Protein AF-A0AA45R782-F1 (afdb_monomer)

Organism: NCBI:txid103721

Sequence (96 aa):
MAKYTPGMTVMFKHQKHVVLRTNLKADGKDALMITPLHKDKPSGDASYIRANTSWDYRWFQLGHGTVVETATVSNTGVFPFSLNGETLKTLLKALN

Nearest PDB structures (foldseek):
  7bye-assembly2_F  TM=7.579E-01  e=7.117E-02  Klebsiella pneumoniae subsp. pneumoniae MGH 78578
  7bye-assembly1_C  TM=7.410E-01  e=1.890E-01  Klebsiella pneumoniae subsp. pneumoniae MGH 78578
  5xe3-assembly1_A  TM=6.718E-01  e=3.433E-01  Mycobacterium tuberculosis H37Rv
  4mzm-assembly1_B  TM=6.017E-01  e=6.237E-01  Staphylococcus aureus subsp. aureus N315
  1yby-assembly1_A  TM=3.200E-01  e=1.749E+00  Acetivibrio thermocellus

Structure (mmCIF, N/CA/C/O backbone):
data_AF-A0AA45R782-F1
#
_entry.id   AF-A0AA45R782-F1
#
loop_
_atom_site.group_PDB
_atom_site.id
_atom_site.type_symbol
_atom_site.label_atom_id
_atom_site.label_alt_id
_atom_site.label_comp_id
_atom_site.label_asym_id
_atom_site.label_entity_id
_atom_site.label_seq_id
_atom_site.pdbx_PDB_ins_code
_atom_site.Cartn_x
_atom_site.Cartn_y
_atom_site.Cartn_z
_atom_site.occupancy
_atom_site.B_iso_or_equiv
_atom_site.auth_seq_id
_atom_site.auth_comp_id
_atom_site.auth_asym_id
_atom_site.auth_atom_id
_atom_site.pdbx_PDB_model_num
ATOM 1 N N . MET A 1 1 ? -4.504 15.636 14.639 1.00 47.78 1 MET A N 1
ATOM 2 C CA . MET A 1 1 ? -3.540 15.344 13.551 1.00 47.78 1 MET A CA 1
ATOM 3 C C . MET A 1 1 ? -3.878 13.982 12.966 1.00 47.78 1 MET A C 1
ATOM 5 O O . MET A 1 1 ? -4.077 13.057 13.744 1.00 47.78 1 MET A O 1
ATOM 9 N N . ALA A 1 2 ? -3.998 13.852 11.642 1.00 60.91 2 ALA A N 1
ATOM 10 C CA . ALA A 1 2 ? -4.216 12.545 11.021 1.00 60.91 2 ALA A CA 1
ATOM 11 C C . ALA A 1 2 ? -2.959 11.679 11.209 1.00 60.91 2 ALA A C 1
ATOM 13 O O . ALA A 1 2 ? -1.860 12.113 10.873 1.00 60.91 2 ALA A O 1
ATOM 14 N N . LYS A 1 3 ? -3.120 10.473 11.768 1.00 77.56 3 LYS A N 1
ATOM 15 C CA . LYS A 1 3 ? -2.011 9.546 12.065 1.00 77.56 3 LYS A CA 1
ATOM 16 C C . LYS A 1 3 ? -1.282 9.065 10.799 1.00 77.56 3 LYS A C 1
ATOM 18 O O . LYS A 1 3 ? -0.119 8.686 10.877 1.00 77.56 3 LYS A O 1
ATOM 23 N N . TYR A 1 4 ? -1.962 9.095 9.654 1.00 86.81 4 TYR A N 1
ATOM 24 C CA . TYR A 1 4 ? -1.448 8.666 8.357 1.00 86.81 4 TYR A CA 1
ATOM 25 C C . TYR A 1 4 ? -1.842 9.669 7.274 1.00 86.81 4 TYR A C 1
ATOM 27 O O . TYR A 1 4 ? -2.914 10.276 7.343 1.00 86.81 4 TYR A O 1
ATOM 35 N N . THR A 1 5 ? -0.996 9.805 6.257 1.00 88.19 5 THR A N 1
ATOM 36 C CA . THR A 1 5 ? -1.227 10.651 5.082 1.00 88.19 5 THR A CA 1
ATOM 37 C C . THR A 1 5 ? -1.054 9.837 3.797 1.00 88.19 5 THR A C 1
ATOM 39 O O . THR A 1 5 ? -0.260 8.894 3.773 1.00 88.19 5 THR A O 1
ATOM 42 N N . PRO A 1 6 ? -1.776 10.164 2.710 1.00 89.31 6 PRO A N 1
ATOM 43 C CA . PRO A 1 6 ? -1.520 9.563 1.406 1.00 89.31 6 PRO A CA 1
ATOM 44 C C . PRO A 1 6 ? -0.056 9.719 0.976 1.00 89.31 6 PRO A C 1
ATOM 46 O O . PRO A 1 6 ? 0.565 10.754 1.210 1.00 89.31 6 PRO A O 1
ATOM 49 N N . GLY A 1 7 ? 0.494 8.682 0.350 1.00 86.31 7 GLY A N 1
ATOM 50 C CA . GLY A 1 7 ? 1.901 8.586 -0.033 1.00 86.31 7 GLY A CA 1
ATOM 51 C C . GLY A 1 7 ? 2.813 8.035 1.063 1.00 86.31 7 GLY A C 1
ATOM 52 O O . GLY A 1 7 ? 3.915 7.599 0.737 1.00 86.31 7 GLY A O 1
ATOM 53 N N . MET A 1 8 ? 2.367 7.994 2.323 1.00 87.56 8 MET A N 1
ATOM 54 C CA . MET A 1 8 ? 3.133 7.435 3.438 1.00 87.56 8 MET A CA 1
ATOM 55 C C . MET A 1 8 ? 3.237 5.911 3.342 1.00 87.56 8 MET A C 1
ATOM 57 O O . MET A 1 8 ? 2.265 5.231 3.019 1.00 87.56 8 MET A O 1
ATOM 61 N N . THR A 1 9 ? 4.398 5.363 3.700 1.00 87.69 9 THR A N 1
ATOM 62 C CA . THR A 1 9 ? 4.578 3.913 3.834 1.00 87.69 9 THR A CA 1
ATOM 63 C C . THR A 1 9 ? 4.199 3.417 5.229 1.00 87.69 9 THR A C 1
ATOM 65 O O . THR A 1 9 ? 4.521 4.035 6.242 1.00 87.69 9 THR A O 1
ATOM 68 N N . VAL A 1 10 ? 3.536 2.267 5.271 1.00 89.31 10 VAL A N 1
ATOM 69 C CA . VAL A 1 10 ? 3.107 1.543 6.470 1.00 89.31 10 VAL A CA 1
ATOM 70 C C . VAL A 1 10 ? 3.490 0.069 6.355 1.00 89.31 10 VAL A C 1
ATOM 72 O O . VAL A 1 10 ? 3.808 -0.425 5.272 1.00 89.31 10 VAL A O 1
ATOM 75 N N . MET A 1 11 ? 3.472 -0.648 7.473 1.00 90.44 11 MET A N 1
ATOM 76 C CA . MET A 1 11 ? 3.622 -2.099 7.508 1.00 90.44 11 MET A CA 1
ATOM 77 C C . MET A 1 11 ? 2.249 -2.745 7.700 1.00 90.44 11 MET A C 1
ATOM 79 O O . MET A 1 11 ? 1.511 -2.379 8.615 1.00 90.44 11 MET A O 1
ATOM 83 N N . PHE A 1 12 ? 1.926 -3.724 6.859 1.00 92.19 12 PHE A N 1
ATOM 84 C CA . PHE A 1 12 ? 0.724 -4.550 6.965 1.00 92.19 12 PHE A CA 1
ATOM 85 C C . PHE A 1 12 ? 1.100 -5.999 6.653 1.00 92.19 12 PHE A C 1
ATOM 87 O O . PHE A 1 12 ? 1.743 -6.254 5.637 1.00 92.19 12 PHE A O 1
ATOM 94 N N . LYS A 1 13 ? 0.750 -6.941 7.541 1.00 91.94 13 LYS A N 1
ATOM 95 C CA . LYS A 1 13 ? 1.094 -8.374 7.410 1.00 91.94 13 LYS A CA 1
ATOM 96 C C . LYS A 1 13 ? 2.576 -8.625 7.066 1.00 91.94 13 LYS A C 1
ATOM 98 O O . LYS A 1 13 ? 2.889 -9.384 6.159 1.00 91.94 13 LYS A O 1
ATOM 103 N N . HIS A 1 14 ? 3.492 -7.958 7.774 1.00 88.00 14 HIS A N 1
ATOM 104 C CA . HIS A 1 14 ? 4.949 -8.032 7.548 1.00 88.00 14 HIS A CA 1
ATOM 105 C C . HIS A 1 14 ? 5.435 -7.571 6.159 1.00 88.00 14 HIS A C 1
ATOM 107 O O . HIS A 1 14 ? 6.598 -7.777 5.814 1.00 88.00 14 HIS A O 1
ATOM 113 N N . GLN A 1 15 ? 4.589 -6.890 5.383 1.00 88.06 15 GLN A N 1
ATOM 114 C CA . GLN A 1 15 ? 4.944 -6.309 4.094 1.00 88.06 15 GLN A CA 1
ATOM 115 C C . GLN A 1 15 ? 4.743 -4.789 4.097 1.00 88.06 15 GLN A C 1
ATOM 117 O O . GLN A 1 15 ? 3.765 -4.255 4.632 1.00 88.06 15 GLN A O 1
ATOM 122 N N . LYS A 1 16 ? 5.674 -4.070 3.461 1.00 88.31 16 LYS A N 1
ATOM 123 C CA . LYS A 1 16 ? 5.565 -2.620 3.269 1.00 88.31 16 LYS A CA 1
ATOM 124 C C . LYS A 1 16 ? 4.466 -2.304 2.259 1.00 88.31 16 LYS A C 1
ATOM 126 O O . LYS A 1 16 ? 4.407 -2.904 1.189 1.00 88.31 16 LYS A O 1
ATOM 131 N N . HIS A 1 17 ? 3.641 -1.331 2.600 1.00 90.44 17 HIS A N 1
ATOM 132 C CA . HIS A 1 17 ? 2.563 -0.822 1.769 1.00 90.44 17 HIS A CA 1
ATOM 133 C C . HIS A 1 17 ? 2.581 0.699 1.771 1.00 90.44 17 HIS A C 1
ATOM 135 O O . HIS A 1 17 ? 3.096 1.312 2.698 1.00 90.44 17 HIS A O 1
ATOM 141 N N . VAL A 1 18 ? 1.972 1.309 0.766 1.00 89.44 18 VAL A N 1
ATOM 142 C CA . VAL A 1 18 ? 1.751 2.752 0.704 1.00 89.44 18 VAL A CA 1
ATOM 143 C C . VAL A 1 18 ? 0.288 3.051 0.955 1.00 89.44 18 VAL A C 1
ATOM 145 O O . VAL A 1 18 ? -0.581 2.397 0.386 1.00 89.44 18 VAL A O 1
ATOM 148 N N . VAL A 1 19 ? 0.024 4.080 1.754 1.00 91.50 19 VAL A N 1
ATOM 149 C CA . VAL A 1 19 ? -1.306 4.652 1.94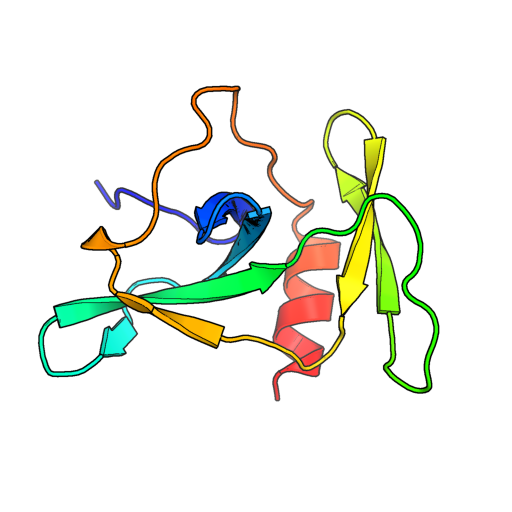6 1.00 91.50 19 VAL A CA 1
ATOM 150 C C . VAL A 1 19 ? -1.711 5.421 0.693 1.00 91.50 19 VAL A C 1
ATOM 152 O O . VAL A 1 19 ? -1.086 6.409 0.321 1.00 91.50 19 VAL A O 1
ATOM 155 N N . LEU A 1 20 ? -2.776 4.978 0.041 1.00 91.38 20 LEU A N 1
ATOM 156 C CA . LEU A 1 20 ? -3.369 5.629 -1.124 1.00 91.38 20 LEU A CA 1
ATOM 157 C C . LEU A 1 20 ? -4.451 6.624 -0.706 1.00 91.38 20 LEU A C 1
ATOM 159 O O . LEU A 1 20 ? -4.476 7.754 -1.187 1.00 91.38 20 LEU A O 1
ATOM 163 N N . ARG A 1 21 ? -5.338 6.216 0.208 1.00 92.38 21 ARG A N 1
ATOM 164 C CA . ARG A 1 21 ? -6.435 7.047 0.726 1.00 92.38 21 ARG A CA 1
ATOM 165 C C . ARG A 1 21 ? -6.552 6.883 2.238 1.00 92.38 21 ARG A C 1
ATOM 167 O O . ARG A 1 21 ? -6.310 5.803 2.776 1.00 92.38 21 ARG A O 1
ATOM 174 N N . THR A 1 22 ? -6.936 7.961 2.906 1.00 92.50 22 THR A N 1
ATOM 175 C CA . THR A 1 22 ? -7.208 8.027 4.349 1.00 92.50 22 THR A CA 1
ATOM 176 C C . THR A 1 22 ? -8.677 8.389 4.580 1.00 92.50 22 THR A C 1
ATOM 178 O O . THR A 1 22 ? -9.424 8.568 3.618 1.00 92.50 22 THR A O 1
ATOM 181 N N . ASN A 1 23 ? -9.091 8.515 5.847 1.00 90.81 23 ASN A N 1
ATOM 182 C CA . ASN A 1 23 ? -10.452 8.907 6.241 1.00 90.81 23 ASN A CA 1
ATOM 183 C C . ASN A 1 23 ? -11.543 7.977 5.683 1.00 90.81 23 ASN A C 1
ATOM 185 O O . ASN A 1 23 ? -12.670 8.407 5.445 1.00 90.81 23 ASN A O 1
ATOM 189 N N . LEU A 1 24 ? -11.207 6.706 5.460 1.00 93.31 24 LEU A N 1
ATOM 190 C CA . LEU A 1 24 ? -12.178 5.689 5.084 1.00 93.31 24 LEU A CA 1
ATOM 191 C C . LEU A 1 24 ? -12.782 5.061 6.339 1.00 93.31 24 LEU A C 1
ATOM 193 O O . LEU A 1 24 ? -12.235 5.176 7.440 1.00 93.31 24 LEU A O 1
ATOM 197 N N . LYS A 1 25 ? -13.894 4.353 6.151 1.00 93.25 25 LYS A N 1
ATOM 198 C CA . LYS A 1 25 ? -14.484 3.489 7.169 1.00 93.25 25 LYS A CA 1
ATOM 199 C C . LYS A 1 25 ? -14.585 2.062 6.643 1.00 93.25 25 LYS A C 1
ATOM 201 O O . LYS A 1 25 ? -14.994 1.866 5.502 1.00 93.25 25 LYS A O 1
ATOM 206 N N . ALA A 1 26 ? -14.226 1.095 7.477 1.00 89.81 26 ALA A N 1
ATOM 207 C CA . ALA A 1 26 ? -14.482 -0.328 7.268 1.00 89.81 26 ALA A CA 1
ATOM 208 C C . ALA A 1 26 ? -15.129 -0.857 8.549 1.00 89.81 26 ALA A C 1
ATOM 210 O O . ALA A 1 26 ? -14.585 -0.648 9.633 1.00 89.81 26 ALA A O 1
ATOM 211 N N . ASP A 1 27 ? -16.330 -1.427 8.437 1.00 89.56 27 ASP A N 1
ATOM 212 C CA . ASP A 1 27 ? -17.106 -1.950 9.571 1.00 89.56 27 ASP A CA 1
ATOM 213 C C . ASP A 1 27 ? -17.243 -0.952 10.741 1.00 89.56 27 ASP A C 1
ATOM 215 O O . ASP A 1 27 ? -17.069 -1.279 11.914 1.00 89.56 27 ASP A O 1
ATOM 219 N N . GLY A 1 28 ? -17.499 0.321 10.413 1.00 91.69 28 GLY A N 1
ATOM 220 C CA . GLY A 1 28 ? -17.647 1.416 11.384 1.00 91.69 28 GLY A CA 1
ATOM 221 C C . GLY A 1 28 ? -16.337 1.958 11.975 1.00 91.69 28 GLY A C 1
ATOM 222 O O . GLY A 1 28 ? -16.346 2.999 12.638 1.00 91.69 28 GLY A O 1
ATOM 223 N N . LYS A 1 29 ? -15.194 1.323 11.702 1.00 91.38 29 LYS A N 1
ATOM 224 C CA . LYS A 1 29 ? -13.874 1.721 12.213 1.00 91.38 29 LYS A CA 1
ATOM 225 C C . LYS A 1 29 ? -13.079 2.509 11.180 1.00 91.38 29 LYS A C 1
ATOM 227 O O . LYS A 1 29 ? -13.325 2.408 9.982 1.00 91.38 29 LYS A O 1
ATOM 232 N N . ASP A 1 30 ? -12.105 3.290 11.645 1.00 93.75 30 ASP A N 1
ATOM 233 C CA . ASP A 1 30 ? -11.197 4.031 10.766 1.00 93.75 30 ASP A CA 1
ATOM 234 C C . ASP A 1 30 ? -10.386 3.086 9.885 1.00 93.75 30 ASP A C 1
ATOM 236 O O . ASP A 1 30 ? -9.731 2.162 10.375 1.00 93.75 30 ASP A O 1
ATOM 240 N N . ALA A 1 31 ? -10.347 3.377 8.592 1.00 95.06 31 ALA A N 1
ATOM 241 C CA . ALA A 1 31 ? -9.670 2.562 7.602 1.00 95.06 31 ALA A CA 1
ATOM 242 C C . ALA A 1 31 ? -8.784 3.392 6.669 1.00 95.06 31 ALA A C 1
ATOM 244 O O . ALA A 1 31 ? -8.946 4.606 6.498 1.00 95.06 31 ALA A O 1
ATOM 245 N N . LEU A 1 32 ? -7.853 2.685 6.039 1.00 94.56 32 LEU A N 1
ATOM 246 C CA . LEU A 1 32 ? -6.945 3.193 5.022 1.00 94.56 32 LEU A CA 1
ATOM 247 C C . LEU A 1 32 ? -7.066 2.323 3.779 1.00 94.56 32 LEU A C 1
ATOM 249 O O . LEU A 1 32 ? -7.223 1.109 3.885 1.00 94.56 32 LEU A O 1
ATOM 253 N N . MET A 1 33 ? -6.924 2.927 2.606 1.00 94.69 33 MET A N 1
ATOM 254 C CA . MET A 1 33 ? -6.652 2.170 1.390 1.00 94.69 33 MET A CA 1
ATOM 255 C C . MET A 1 33 ? 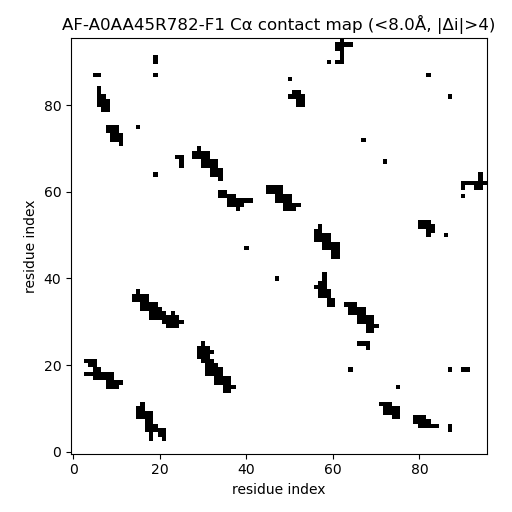-5.147 2.115 1.200 1.00 94.69 33 MET A C 1
ATOM 257 O O . MET A 1 33 ? -4.497 3.162 1.185 1.00 94.69 33 MET A O 1
ATOM 261 N N . ILE A 1 34 ? -4.605 0.915 1.044 1.00 93.19 34 ILE A N 1
ATOM 262 C CA . ILE A 1 34 ? -3.174 0.674 0.908 1.00 93.19 34 ILE A CA 1
ATOM 263 C C . ILE A 1 34 ? -2.861 -0.152 -0.340 1.00 93.19 34 ILE A C 1
ATOM 265 O O . ILE A 1 34 ? -3.706 -0.900 -0.822 1.00 93.19 34 ILE A O 1
ATOM 269 N N . THR A 1 35 ? -1.641 -0.043 -0.855 1.00 91.81 35 THR A N 1
ATOM 270 C CA . THR A 1 35 ? -1.140 -0.893 -1.948 1.00 91.81 35 THR A CA 1
ATOM 271 C C . THR A 1 35 ? 0.247 -1.436 -1.609 1.00 91.81 35 THR A C 1
ATOM 273 O O . THR A 1 35 ? 1.026 -0.713 -0.975 1.00 91.81 35 THR A O 1
AT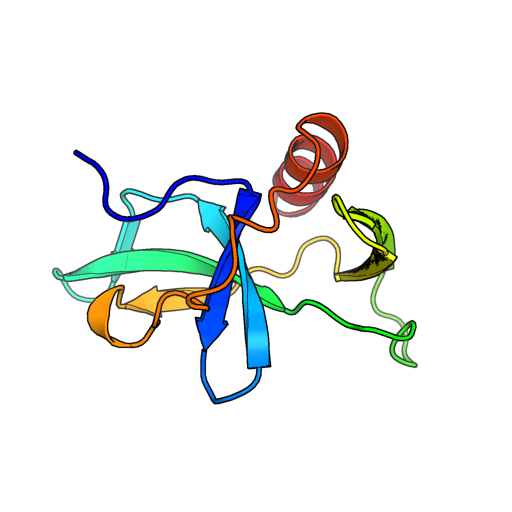OM 276 N N . PRO A 1 36 ? 0.566 -2.698 -1.943 1.00 90.81 36 PRO A N 1
ATOM 277 C CA . PRO A 1 36 ? 1.854 -3.289 -1.610 1.00 90.81 36 PRO A CA 1
ATOM 278 C C . PRO A 1 36 ? 3.006 -2.614 -2.354 1.00 90.81 36 PRO A C 1
ATOM 280 O O . PRO A 1 36 ? 2.879 -2.153 -3.489 1.00 90.81 36 PRO A O 1
ATOM 283 N N . LEU A 1 37 ? 4.158 -2.587 -1.691 1.00 87.38 37 LEU A N 1
ATOM 284 C CA . LEU A 1 37 ? 5.410 -2.070 -2.222 1.00 87.38 37 LEU A CA 1
ATOM 285 C C . LEU A 1 37 ? 6.346 -3.243 -2.522 1.00 87.38 37 LEU A C 1
ATOM 287 O O . LEU A 1 37 ? 6.756 -3.972 -1.614 1.00 87.38 37 LEU A O 1
ATOM 291 N N . HIS A 1 38 ? 6.707 -3.414 -3.792 1.00 88.12 38 HIS A N 1
ATOM 292 C CA . HIS A 1 38 ? 7.588 -4.492 -4.237 1.00 88.12 38 HIS A CA 1
ATOM 293 C C . HIS A 1 38 ? 8.986 -3.953 -4.556 1.00 88.12 38 HIS A C 1
ATOM 295 O O . HIS A 1 38 ? 9.142 -2.862 -5.108 1.00 88.12 38 HIS A O 1
ATOM 301 N N . LYS A 1 39 ? 10.026 -4.694 -4.154 1.00 86.31 39 LYS A N 1
ATOM 302 C CA . LYS A 1 39 ? 11.419 -4.361 -4.495 1.00 86.31 39 LYS A CA 1
ATOM 303 C C . LYS A 1 39 ? 11.680 -4.613 -5.980 1.00 86.31 39 LYS A C 1
ATOM 305 O O . LYS A 1 39 ? 12.169 -3.733 -6.676 1.00 86.31 39 LYS A O 1
ATOM 310 N N . ASP A 1 40 ? 11.256 -5.777 -6.446 1.00 88.75 40 ASP A N 1
ATOM 311 C CA . ASP A 1 40 ? 11.387 -6.230 -7.824 1.00 88.75 40 ASP A CA 1
ATOM 312 C C . ASP A 1 40 ? 10.013 -6.238 -8.495 1.00 88.75 40 ASP A C 1
ATOM 314 O O . ASP A 1 40 ? 8.992 -6.304 -7.806 1.00 88.75 40 ASP A O 1
ATOM 318 N N . LYS A 1 41 ? 9.973 -6.150 -9.830 1.00 88.94 41 LYS A N 1
ATOM 319 C CA . LYS A 1 41 ? 8.712 -6.243 -10.573 1.00 88.94 41 LYS A CA 1
ATOM 320 C C . LYS A 1 41 ? 8.148 -7.652 -10.373 1.00 88.94 41 LYS A C 1
ATOM 322 O O . LYS A 1 41 ? 8.811 -8.601 -10.795 1.00 88.94 41 LYS A O 1
ATOM 327 N N . PRO A 1 42 ? 6.958 -7.817 -9.771 1.00 87.56 42 PRO A N 1
ATOM 328 C CA . PRO A 1 42 ? 6.342 -9.132 -9.692 1.00 87.56 42 PRO A CA 1
ATOM 329 C C . PRO A 1 42 ? 6.065 -9.683 -11.096 1.00 87.56 42 PRO A C 1
ATOM 331 O O . PRO A 1 42 ? 5.772 -8.925 -12.025 1.00 87.56 42 PRO A O 1
ATOM 334 N N . SER A 1 43 ? 6.173 -10.999 -11.255 1.00 83.75 43 SER A N 1
ATOM 335 C CA . SER A 1 43 ? 5.770 -11.687 -12.479 1.00 83.75 43 SER A CA 1
ATOM 336 C C . SER A 1 43 ? 4.241 -11.768 -12.580 1.00 83.75 43 SER A C 1
ATOM 338 O O . SER A 1 43 ? 3.549 -11.865 -11.567 1.00 83.75 43 SER A O 1
ATOM 340 N N . GLY A 1 44 ? 3.715 -11.730 -13.807 1.00 83.88 44 GLY A N 1
ATOM 341 C CA . GLY A 1 44 ? 2.285 -11.860 -14.104 1.00 83.88 44 GLY A CA 1
ATOM 342 C C . GLY A 1 44 ? 1.746 -10.763 -15.023 1.00 83.88 44 GLY A C 1
ATOM 343 O O . GLY A 1 44 ? 2.475 -9.852 -15.419 1.00 83.88 44 GLY A O 1
ATOM 344 N N . ASP A 1 45 ? 0.452 -10.856 -15.331 1.00 81.19 45 ASP A N 1
ATOM 345 C CA . ASP A 1 45 ? -0.244 -9.963 -16.275 1.00 81.19 45 ASP A CA 1
ATOM 346 C C . ASP A 1 45 ? -0.699 -8.640 -15.645 1.00 81.19 45 ASP A C 1
ATOM 348 O O . ASP A 1 45 ? -1.202 -7.742 -16.324 1.00 81.19 45 ASP A O 1
ATOM 352 N N . ALA A 1 46 ? -0.531 -8.495 -14.329 1.00 85.56 46 ALA A N 1
ATOM 353 C CA . ALA A 1 46 ? -0.879 -7.266 -13.644 1.00 85.56 46 ALA A CA 1
ATOM 354 C C . ALA A 1 46 ? 0.005 -6.105 -14.124 1.00 85.56 46 ALA A C 1
ATOM 356 O O . ALA A 1 46 ? 1.219 -6.221 -14.311 1.00 85.56 46 ALA A O 1
ATOM 357 N N . SER A 1 47 ? -0.619 -4.943 -14.302 1.00 89.62 47 SER A N 1
ATOM 358 C CA . SER A 1 47 ? 0.095 -3.725 -14.668 1.00 89.62 47 SER A CA 1
ATOM 359 C C . SER A 1 47 ? 0.823 -3.162 -13.450 1.00 89.62 47 SER A C 1
ATOM 361 O O . SER A 1 47 ? 0.199 -2.862 -12.434 1.00 89.62 47 SER A O 1
ATOM 363 N N . TYR A 1 48 ? 2.139 -2.983 -13.563 1.00 90.56 48 TYR A N 1
ATOM 364 C CA . TYR A 1 48 ? 2.970 -2.378 -12.523 1.00 90.56 48 TYR A CA 1
ATOM 365 C C . TYR A 1 48 ? 3.652 -1.116 -13.035 1.00 90.56 48 TYR A C 1
ATOM 367 O O . TYR A 1 48 ? 4.138 -1.085 -14.166 1.00 90.56 48 TYR A O 1
ATOM 375 N N . ILE A 1 49 ? 3.777 -0.113 -12.169 1.00 88.3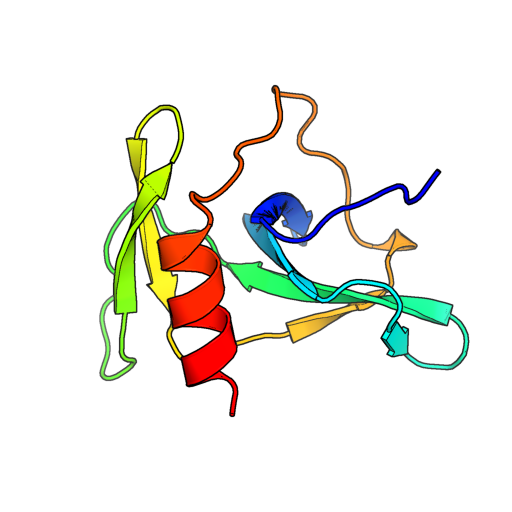1 49 ILE A N 1
ATOM 376 C CA . ILE A 1 49 ? 4.638 1.047 -12.401 1.00 88.31 49 ILE A CA 1
ATOM 377 C C . ILE A 1 49 ? 5.851 0.995 -11.487 1.00 88.31 49 ILE A C 1
ATOM 379 O O . ILE A 1 49 ? 5.764 0.578 -10.330 1.00 88.31 49 ILE A O 1
ATOM 383 N N . ARG A 1 50 ? 6.984 1.455 -12.013 1.00 89.00 50 ARG A N 1
ATOM 384 C CA . ARG A 1 50 ? 8.179 1.725 -11.222 1.00 89.00 50 ARG A CA 1
ATOM 385 C C . ARG A 1 50 ? 8.147 3.179 -10.780 1.00 89.00 50 ARG A C 1
ATOM 387 O O . ARG A 1 50 ? 7.971 4.059 -11.618 1.00 89.00 50 ARG A O 1
ATOM 394 N N . ALA A 1 51 ? 8.367 3.433 -9.500 1.00 82.81 51 ALA A N 1
ATOM 395 C CA . ALA A 1 51 ? 8.424 4.786 -8.977 1.00 82.81 51 ALA A CA 1
ATOM 396 C C . ALA A 1 51 ? 9.576 4.985 -8.009 1.00 82.81 51 ALA A C 1
ATOM 398 O O . ALA A 1 51 ? 9.917 4.093 -7.232 1.00 82.81 51 ALA A O 1
ATOM 399 N N . ASN A 1 52 ? 10.143 6.187 -8.046 1.00 77.06 52 ASN A N 1
ATOM 400 C CA . ASN A 1 52 ? 11.173 6.593 -7.109 1.00 77.06 52 ASN A CA 1
ATOM 401 C C . ASN A 1 52 ? 10.541 6.900 -5.753 1.00 77.06 52 ASN A C 1
ATOM 403 O O . ASN A 1 52 ? 9.633 7.723 -5.624 1.00 77.06 52 ASN A O 1
ATOM 407 N N . THR A 1 53 ? 11.063 6.234 -4.738 1.00 74.00 53 THR A N 1
ATOM 408 C CA . THR A 1 53 ? 10.944 6.633 -3.338 1.00 74.00 53 THR A CA 1
ATOM 409 C C . THR A 1 53 ? 12.173 7.467 -2.973 1.00 74.00 53 THR A C 1
ATOM 411 O O . THR A 1 53 ? 13.118 7.555 -3.755 1.00 74.00 53 THR A O 1
ATOM 414 N N . SER A 1 54 ? 12.208 8.064 -1.782 1.00 71.00 54 SER A N 1
ATOM 415 C CA . SER A 1 54 ? 13.326 8.928 -1.373 1.00 71.00 54 SER A CA 1
ATOM 416 C C . SER A 1 54 ? 14.697 8.221 -1.283 1.00 71.00 54 SER A C 1
ATOM 418 O O . SER A 1 54 ? 15.692 8.896 -1.060 1.00 71.00 54 SER A O 1
ATOM 420 N N . TRP A 1 55 ? 14.762 6.888 -1.431 1.00 66.56 55 TRP A N 1
ATOM 421 C CA . TRP A 1 55 ? 15.976 6.080 -1.223 1.00 66.56 55 TRP A CA 1
ATOM 422 C C . TRP A 1 55 ? 16.221 5.031 -2.317 1.00 66.56 55 TRP A C 1
ATOM 424 O O . TRP A 1 55 ? 17.328 4.518 -2.428 1.00 66.56 55 TRP A O 1
ATOM 434 N N . ASP A 1 56 ? 15.189 4.655 -3.076 1.00 78.56 56 ASP A N 1
ATOM 435 C CA . ASP A 1 56 ? 15.244 3.558 -4.049 1.00 78.56 56 ASP A CA 1
ATOM 436 C C . ASP A 1 56 ? 14.040 3.623 -5.000 1.00 78.56 56 ASP A C 1
ATOM 438 O O . ASP A 1 56 ? 13.049 4.302 -4.709 1.00 78.56 56 ASP A O 1
ATOM 442 N N . TYR A 1 57 ? 14.064 2.872 -6.093 1.00 83.81 57 TYR A N 1
ATOM 443 C CA . TYR A 1 57 ? 12.868 2.629 -6.890 1.00 83.81 57 TYR A CA 1
ATOM 444 C C . TYR A 1 57 ? 12.078 1.441 -6.338 1.00 83.81 57 TYR A C 1
ATOM 446 O O . TYR A 1 57 ? 12.624 0.503 -5.759 1.00 83.81 57 TYR A O 1
ATOM 454 N N . ARG A 1 58 ? 10.757 1.479 -6.504 1.00 87.69 58 ARG A N 1
ATOM 455 C CA . ARG A 1 58 ? 9.845 0.409 -6.094 1.00 87.69 58 ARG A CA 1
ATOM 456 C C . ARG A 1 58 ? 8.768 0.178 -7.133 1.00 87.69 58 ARG A C 1
ATOM 458 O O . ARG A 1 58 ? 8.450 1.075 -7.912 1.00 87.69 58 ARG A O 1
ATOM 465 N N . TRP A 1 59 ? 8.223 -1.030 -7.127 1.00 89.88 59 TRP A N 1
ATOM 466 C CA . TRP A 1 59 ? 7.157 -1.447 -8.023 1.00 89.88 59 TRP A CA 1
ATOM 467 C C . TRP A 1 59 ? 5.816 -1.449 -7.301 1.00 89.88 59 TRP A C 1
ATOM 469 O O . TRP A 1 59 ? 5.694 -1.975 -6.191 1.00 89.88 59 TRP A O 1
ATOM 479 N N . PHE A 1 60 ? 4.823 -0.864 -7.962 1.00 88.25 60 PHE A N 1
ATOM 480 C CA . PHE A 1 60 ? 3.460 -0.708 -7.470 1.00 88.25 60 PHE A CA 1
ATOM 481 C C . PHE A 1 60 ? 2.486 -1.250 -8.496 1.00 88.25 60 PHE A C 1
ATOM 483 O O . PHE A 1 60 ? 2.623 -0.958 -9.684 1.00 88.25 60 PHE A O 1
ATOM 490 N N . GLN A 1 61 ? 1.502 -2.012 -8.042 1.00 89.31 61 GLN A N 1
ATOM 491 C CA . GLN A 1 61 ? 0.451 -2.509 -8.916 1.00 89.31 61 GLN A CA 1
ATOM 492 C C . GLN A 1 61 ? -0.563 -1.395 -9.195 1.00 89.31 61 GLN A C 1
ATOM 494 O O . GLN A 1 61 ? -1.094 -0.778 -8.270 1.00 89.31 61 GLN A O 1
ATOM 499 N N . LEU A 1 62 ? -0.831 -1.132 -10.471 1.00 88.00 62 LEU A N 1
ATOM 500 C CA . LEU A 1 62 ? -1.871 -0.204 -10.900 1.00 88.00 62 LEU A CA 1
ATOM 501 C C . LEU A 1 62 ? -3.255 -0.802 -10.642 1.00 88.00 62 LEU A C 1
ATOM 503 O O . LEU A 1 62 ? -3.461 -2.001 -10.816 1.00 88.00 62 LEU A O 1
ATOM 507 N N . GLY A 1 63 ? -4.198 0.043 -10.224 1.00 86.56 63 GLY A N 1
ATOM 508 C CA . GLY A 1 63 ? -5.592 -0.349 -9.997 1.00 86.56 63 GLY A CA 1
ATOM 509 C C . GLY A 1 63 ? -5.817 -1.318 -8.841 1.00 86.56 63 GLY A C 1
ATOM 510 O O . GLY A 1 63 ? -6.934 -1.779 -8.640 1.00 86.56 63 GLY A O 1
ATOM 511 N N . HIS A 1 64 ? -4.785 -1.600 -8.045 1.00 87.75 64 HIS A N 1
ATOM 512 C CA . HIS A 1 64 ? -4.894 -2.469 -6.884 1.00 87.75 64 HIS A CA 1
ATOM 513 C C . HIS A 1 64 ? -4.723 -1.674 -5.588 1.00 87.75 64 HIS A C 1
ATOM 515 O O . HIS A 1 64 ? -3.650 -1.134 -5.294 1.00 87.75 64 HIS A O 1
ATOM 521 N N . GLY A 1 65 ? -5.796 -1.631 -4.800 1.00 91.31 65 GLY A N 1
ATOM 522 C CA . GLY A 1 65 ? -5.823 -1.050 -3.466 1.00 91.31 65 GLY A CA 1
ATOM 523 C C . GLY A 1 65 ? -6.672 -1.906 -2.533 1.00 91.31 65 GLY A C 1
ATOM 524 O O . GLY A 1 65 ? -7.788 -2.289 -2.873 1.00 91.31 65 GLY A O 1
ATOM 525 N N . THR A 1 66 ? -6.153 -2.196 -1.347 1.00 94.25 66 THR A N 1
ATOM 526 C CA . THR A 1 66 ? -6.856 -2.946 -0.304 1.00 94.25 66 THR A CA 1
ATOM 527 C C . THR A 1 66 ? -7.262 -1.992 0.807 1.00 94.25 66 THR A C 1
ATOM 529 O O . THR A 1 66 ? -6.432 -1.229 1.301 1.00 94.25 66 THR A O 1
ATOM 532 N N . VAL A 1 67 ? -8.530 -2.027 1.212 1.00 95.31 67 VAL A N 1
ATOM 533 C CA . VAL A 1 67 ? -8.999 -1.284 2.386 1.00 95.31 67 VAL A CA 1
ATOM 534 C C . VAL A 1 67 ? -8.732 -2.119 3.634 1.00 95.31 67 VAL A C 1
ATOM 536 O O . VAL A 1 67 ? -9.111 -3.286 3.690 1.00 95.31 67 VAL A O 1
ATOM 539 N N . VAL A 1 68 ? -8.064 -1.530 4.622 1.00 94.56 68 VAL A N 1
ATOM 540 C CA . VAL A 1 68 ? -7.715 -2.189 5.887 1.00 94.56 68 VAL A CA 1
ATOM 541 C C . VAL A 1 68 ? -8.036 -1.291 7.074 1.00 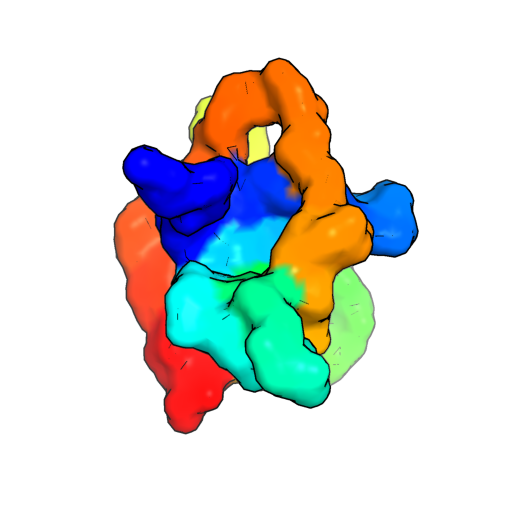94.56 68 VAL A C 1
ATOM 543 O O . VAL A 1 68 ? -7.932 -0.065 6.984 1.00 94.56 68 VAL A O 1
ATOM 546 N N . GLU A 1 69 ? -8.392 -1.896 8.208 1.00 94.94 69 GLU A N 1
ATOM 547 C CA . GLU A 1 69 ? -8.558 -1.166 9.464 1.00 94.94 69 GLU A CA 1
ATOM 548 C C . GLU A 1 69 ? -7.232 -0.523 9.889 1.00 94.94 69 GLU A C 1
ATOM 550 O O . GLU A 1 69 ? -6.176 -1.163 9.908 1.00 94.94 69 GLU A O 1
ATOM 555 N N . THR A 1 70 ? -7.294 0.734 10.319 1.00 92.31 70 THR A N 1
ATOM 556 C CA . THR A 1 70 ? -6.126 1.530 10.722 1.00 92.31 70 THR A CA 1
ATOM 557 C C . THR A 1 70 ? -5.366 0.900 11.897 1.00 92.31 70 THR A C 1
ATOM 559 O O . THR A 1 70 ? -4.156 1.069 12.024 1.00 92.31 70 THR A O 1
ATOM 562 N N . ALA A 1 71 ? -6.055 0.143 12.755 1.00 91.00 71 ALA A N 1
ATOM 563 C CA . ALA A 1 71 ? -5.448 -0.566 13.880 1.00 91.00 71 ALA A CA 1
ATOM 564 C C . ALA A 1 71 ? -4.553 -1.747 13.450 1.00 91.00 71 ALA A C 1
ATOM 566 O O . ALA A 1 71 ? -3.678 -2.154 14.209 1.00 91.00 71 ALA A O 1
ATOM 567 N N . THR A 1 72 ? -4.741 -2.279 12.237 1.00 92.62 72 THR A N 1
ATOM 568 C CA . THR A 1 72 ? -3.972 -3.427 11.715 1.00 92.62 72 THR A CA 1
ATOM 569 C C . THR A 1 72 ? -2.671 -3.026 11.025 1.00 92.62 72 THR A C 1
ATOM 571 O O . THR A 1 72 ? -1.871 -3.890 10.661 1.00 92.62 72 THR A O 1
ATOM 574 N N . VAL A 1 73 ? -2.448 -1.722 10.844 1.00 90.44 73 VAL A N 1
ATOM 575 C CA . VAL A 1 73 ? -1.233 -1.186 10.238 1.00 90.44 73 VAL A CA 1
ATOM 576 C C . VAL A 1 73 ? -0.332 -0.567 11.296 1.00 90.44 73 VAL A C 1
ATOM 578 O O . VAL A 1 73 ? -0.777 0.149 12.197 1.00 90.44 73 VAL A O 1
ATOM 581 N N . SER A 1 74 ? 0.971 -0.783 11.161 1.00 88.19 74 SER A N 1
ATOM 582 C CA . SER A 1 74 ? 1.971 -0.103 11.979 1.00 88.19 74 SER A CA 1
ATOM 583 C C . SER A 1 74 ? 2.789 0.867 11.134 1.00 88.19 74 SER A C 1
ATOM 585 O O . SER A 1 74 ? 2.955 0.707 9.923 1.00 88.19 74 SER A O 1
ATOM 587 N N . ASN A 1 75 ? 3.267 1.933 11.772 1.00 76.31 75 ASN A N 1
ATOM 588 C CA . ASN A 1 75 ? 4.220 2.829 11.133 1.00 76.31 75 ASN A CA 1
ATOM 589 C C . ASN A 1 75 ? 5.559 2.088 11.000 1.00 76.31 75 ASN A C 1
ATOM 591 O O . ASN A 1 75 ? 5.966 1.384 11.922 1.00 76.31 75 ASN A O 1
ATOM 595 N N . THR A 1 76 ? 6.256 2.243 9.876 1.00 70.06 76 THR A N 1
ATOM 596 C CA . THR A 1 76 ? 7.534 1.558 9.644 1.00 70.06 76 THR A CA 1
ATOM 597 C C . THR A 1 76 ? 8.688 2.095 10.494 1.00 70.06 76 THR A C 1
ATOM 599 O O . THR A 1 76 ? 9.788 1.563 10.392 1.00 70.06 76 THR A O 1
ATOM 602 N N . GLY A 1 77 ? 8.475 3.141 11.304 1.00 55.19 77 GLY A N 1
ATOM 603 C CA . GLY A 1 77 ? 9.451 3.700 12.257 1.00 55.19 77 GLY A CA 1
ATOM 604 C C . GLY A 1 77 ? 10.619 4.457 11.612 1.00 55.19 77 GLY A C 1
ATOM 605 O O . GLY A 1 77 ? 11.170 5.376 12.206 1.00 55.19 77 GLY A O 1
ATOM 606 N N . VAL A 1 78 ? 10.955 4.124 10.370 1.00 51.44 78 VAL A N 1
ATOM 607 C CA . VAL A 1 78 ? 11.897 4.848 9.521 1.00 51.44 78 VAL A C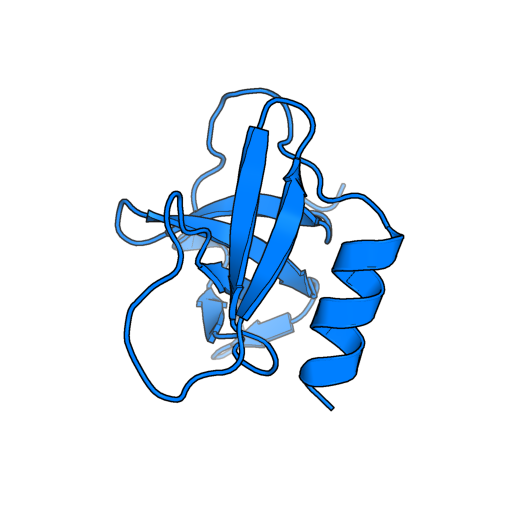A 1
ATOM 608 C C . VAL A 1 78 ? 11.128 5.948 8.793 1.00 51.44 78 VAL A C 1
ATOM 610 O O . VAL A 1 78 ? 10.050 5.669 8.265 1.00 51.44 78 VAL A O 1
ATOM 613 N N . PHE A 1 79 ? 11.682 7.169 8.832 1.00 47.53 79 PHE A N 1
ATOM 614 C CA . PHE A 1 79 ? 11.296 8.399 8.115 1.00 47.53 79 PHE A CA 1
ATOM 615 C C . PHE A 1 79 ? 10.342 8.154 6.934 1.00 47.53 79 PHE A C 1
ATOM 617 O O . PHE A 1 79 ? 10.608 7.238 6.154 1.00 47.53 79 PHE A O 1
ATOM 624 N N . PRO A 1 80 ? 9.266 8.951 6.753 1.00 53.66 80 PRO A N 1
ATOM 625 C CA . PRO A 1 80 ? 8.216 8.635 5.794 1.00 53.66 80 PRO A CA 1
ATOM 626 C C . PRO A 1 80 ? 8.821 8.401 4.411 1.00 53.66 80 PRO A C 1
ATOM 628 O O . PRO A 1 80 ? 9.270 9.332 3.746 1.00 53.66 80 PRO A O 1
ATOM 631 N N . PHE A 1 81 ? 8.820 7.138 3.978 1.00 65.31 81 PHE A N 1
ATOM 632 C CA . PHE A 1 81 ? 8.952 6.783 2.574 1.00 65.31 81 PHE A CA 1
ATOM 633 C C . PHE A 1 81 ? 7.709 7.359 1.900 1.00 65.31 81 PHE A C 1
ATOM 635 O O . PHE A 1 81 ? 6.660 6.712 1.848 1.00 65.31 81 PHE A O 1
ATOM 642 N N . SER A 1 82 ? 7.811 8.627 1.517 1.00 69.00 82 SER A N 1
ATOM 643 C CA . SER A 1 82 ? 6.756 9.356 0.846 1.00 69.00 82 SER A CA 1
ATOM 644 C C . SER A 1 82 ? 6.954 9.154 -0.640 1.00 69.00 82 SER A C 1
ATOM 646 O O . SER A 1 82 ? 8.006 9.489 -1.189 1.00 69.00 82 SER A O 1
ATOM 648 N N . LEU A 1 83 ? 5.945 8.605 -1.301 1.00 77.44 83 LEU A N 1
ATOM 649 C CA . LEU A 1 83 ? 5.885 8.680 -2.752 1.00 77.44 83 LEU A CA 1
ATOM 650 C C . LEU A 1 83 ? 5.878 10.137 -3.199 1.00 77.44 83 LEU A C 1
ATOM 652 O O . LEU A 1 83 ? 5.290 11.001 -2.540 1.00 77.44 83 LEU A O 1
ATOM 656 N N . ASN A 1 84 ? 6.510 10.402 -4.342 1.00 78.75 84 ASN A N 1
ATOM 657 C CA . ASN A 1 84 ? 6.337 11.690 -4.990 1.00 78.75 84 ASN A CA 1
ATOM 658 C C . ASN A 1 84 ? 4.857 11.875 -5.390 1.00 78.75 84 ASN A C 1
ATOM 660 O O . ASN A 1 84 ? 4.124 10.913 -5.648 1.00 78.75 84 ASN A O 1
ATOM 664 N N . GLY A 1 85 ? 4.399 13.127 -5.409 1.00 81.12 85 GLY A N 1
ATOM 665 C CA . GLY A 1 85 ? 2.985 13.431 -5.638 1.00 81.12 85 GLY A CA 1
ATOM 666 C C . GLY A 1 85 ? 2.475 12.979 -7.010 1.00 81.12 85 GLY A C 1
ATOM 667 O O . GLY A 1 85 ? 1.302 12.648 -7.145 1.00 81.12 85 GLY A O 1
ATOM 668 N N . GLU A 1 86 ? 3.344 12.929 -8.021 1.00 84.75 86 GLU A N 1
ATOM 669 C CA . GLU A 1 86 ? 2.994 12.478 -9.370 1.00 84.75 86 GLU A CA 1
ATOM 670 C C . GLU A 1 86 ? 2.677 10.981 -9.410 1.00 84.75 86 GLU A C 1
ATOM 672 O O . GLU A 1 86 ? 1.624 10.588 -9.908 1.00 84.75 86 GLU A O 1
ATOM 677 N N . THR A 1 87 ? 3.520 10.142 -8.806 1.00 84.88 87 THR A N 1
ATOM 678 C CA . THR A 1 87 ? 3.255 8.701 -8.747 1.00 84.88 87 THR A CA 1
ATOM 679 C C . THR A 1 87 ? 1.996 8.420 -7.942 1.00 84.88 87 THR A C 1
ATOM 681 O O . THR A 1 87 ? 1.175 7.606 -8.361 1.00 84.88 87 THR A O 1
ATOM 684 N N . LEU A 1 88 ? 1.805 9.109 -6.811 1.00 86.19 88 LEU A N 1
ATOM 685 C CA . LEU A 1 88 ? 0.582 8.960 -6.026 1.00 86.19 88 LEU A CA 1
ATOM 686 C C . LEU A 1 88 ? -0.660 9.292 -6.869 1.00 86.19 88 LEU A C 1
ATOM 688 O O . LEU A 1 88 ? -1.631 8.540 -6.834 1.00 86.19 88 LEU A O 1
ATOM 692 N N . LYS A 1 89 ? -0.622 10.362 -7.674 1.00 87.94 89 LYS A N 1
ATOM 693 C CA . LYS A 1 89 ? -1.705 10.696 -8.613 1.00 87.94 89 LYS A CA 1
ATOM 694 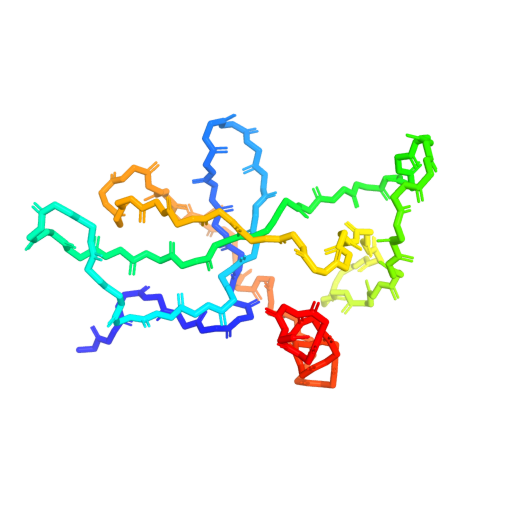C C . LYS A 1 89 ? -1.921 9.601 -9.657 1.00 87.94 89 LYS A C 1
ATOM 696 O O . LYS A 1 89 ? -3.068 9.246 -9.906 1.00 87.94 89 LYS A O 1
ATOM 701 N N . THR A 1 90 ? -0.857 9.045 -10.235 1.00 87.25 90 THR A N 1
ATOM 702 C CA . THR A 1 90 ? -0.952 7.940 -11.205 1.00 87.25 90 THR A CA 1
ATOM 703 C C . THR A 1 90 ? -1.591 6.699 -10.586 1.00 87.25 90 THR A C 1
ATOM 705 O O . THR A 1 90 ? -2.507 6.127 -11.174 1.00 87.25 90 THR A O 1
ATOM 708 N N . LEU A 1 91 ? -1.172 6.320 -9.374 1.00 86.38 91 LEU A N 1
ATOM 709 C CA . LEU A 1 91 ? -1.769 5.207 -8.633 1.00 86.38 91 LEU A CA 1
ATOM 710 C C . LEU A 1 91 ? -3.245 5.468 -8.338 1.00 86.38 91 LEU A C 1
ATOM 712 O O . LEU A 1 91 ? -4.078 4.604 -8.586 1.00 86.38 91 LEU A O 1
ATOM 716 N N . LEU A 1 92 ? -3.581 6.673 -7.870 1.00 89.19 92 LEU A N 1
ATOM 717 C CA . LEU A 1 92 ? -4.962 7.060 -7.587 1.00 89.19 92 LEU A CA 1
ATOM 718 C C . LEU A 1 92 ? -5.846 7.077 -8.836 1.00 89.19 92 LEU A C 1
ATOM 720 O O . LEU A 1 92 ? -7.005 6.684 -8.742 1.00 89.19 92 LEU A O 1
ATOM 724 N N . LYS A 1 93 ? -5.311 7.503 -9.986 1.00 88.94 93 LYS A N 1
ATOM 725 C CA . LYS A 1 93 ? -6.025 7.503 -11.269 1.00 88.94 93 LYS A CA 1
ATOM 726 C C . LYS A 1 93 ? -6.307 6.086 -11.760 1.00 88.94 93 LYS A C 1
ATOM 728 O O . LYS A 1 93 ? -7.357 5.863 -12.339 1.00 88.94 93 LYS A O 1
ATOM 733 N N . ALA A 1 94 ? -5.395 5.147 -11.523 1.00 87.19 94 ALA A N 1
ATOM 734 C CA . ALA A 1 94 ? -5.573 3.759 -11.937 1.00 87.19 94 ALA A CA 1
ATOM 735 C C . ALA A 1 94 ? -6.597 2.982 -11.088 1.00 87.19 94 ALA A C 1
ATOM 737 O O . ALA A 1 94 ? -7.004 1.904 -11.499 1.00 87.19 94 ALA A O 1
ATOM 738 N N . LEU A 1 95 ? -6.986 3.494 -9.912 1.00 84.19 95 LEU A N 1
ATOM 739 C CA . LEU A 1 95 ? -8.029 2.909 -9.051 1.00 84.19 95 LEU A CA 1
ATOM 740 C C . LEU A 1 95 ? -9.458 3.289 -9.478 1.00 84.19 95 LEU A C 1
ATOM 742 O O . LEU A 1 95 ? -10.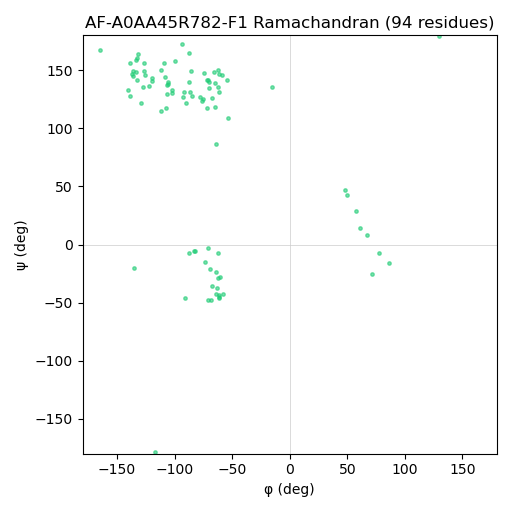401 2.837 -8.829 1.00 84.19 95 LEU A O 1
ATOM 746 N N . ASN A 1 96 ? -9.601 4.167 -10.477 1.00 64.06 96 ASN A N 1
ATOM 747 C CA . ASN A 1 96 ? -10.876 4.661 -11.000 1.00 64.06 96 ASN A CA 1
ATOM 748 C C . ASN A 1 96 ? -11.272 3.937 -12.284 1.00 64.06 96 ASN A C 1
ATOM 750 O O . ASN A 1 96 ? -10.382 3.763 -13.148 1.00 64.06 96 ASN A O 1
#

pLDDT: mean 84.72, std 10.63, range [47.53, 95.31]

Solvent-accessible surface area (backbone atoms only — not comparable to full-atom values): 5566 Å² total; per-residue (Å²): 130,80,93,68,54,63,29,29,44,30,31,44,93,96,36,50,23,31,28,67,40,62,93,40,70,51,95,90,36,60,17,31,29,30,30,64,58,31,79,59,79,77,88,71,90,72,55,66,47,80,43,64,40,88,86,48,66,33,24,34,57,52,50,52,70,47,78,42,52,51,87,68,45,44,76,66,84,61,77,75,49,39,46,47,70,66,60,47,48,53,45,58,56,43,63,104

Radius of gyration: 12.65 Å; Cα contacts (8 Å, |Δi|>4): 190; chains: 1; bounding box: 34×27×30 Å

Secondary structure (DSSP, 8-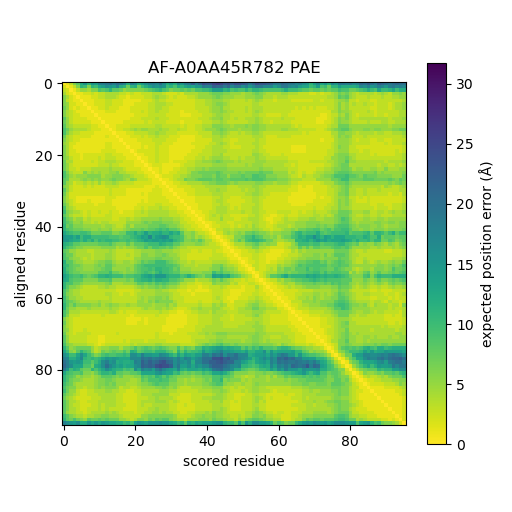state):
--S--TT-EEEETTEEEEEEEEEEEETTEEEEEEEE-BSSPPSSSS-EEEEE-SSSEEEEETT--EEEEGGG-EE-SSS--PPPHHHHHHHHHHT-

Foldseek 3Di:
DPPDDAQFWWDAPNFIWGFLDFPDDDPNAGKTKIWTKAPDADDDDFDWDWFDWPPHITITTALDIDIDGPVRIGHPPPDTSGTDPVVSVRNNVSVD

Mean predicted aligned error: 5.1 Å